Protein AF-A0A100W0Z7-F1 (afdb_monomer)

pLDDT: mean 87.12, std 12.07, range [45.41, 97.69]

Nearest PDB structures (foldseek):
  7upo-assembly1_A  TM=8.948E-01  e=4.953E+00  synthetic construct
  9jz0-assembly1_1  TM=6.464E-01  e=5.267E+00  Escherichia phage T7

Radius of gyration: 18.99 Å; Cα contacts (8 Å, |Δi|>4): 39; chains: 1; bounding box: 42×22×50 Å

Structure (mmCIF, N/CA/C/O backbone):
data_AF-A0A100W0Z7-F1
#
_entry.id   AF-A0A100W0Z7-F1
#
loop_
_atom_site.group_PDB
_atom_site.id
_atom_site.type_symbol
_atom_site.label_atom_id
_atom_site.label_alt_id
_atom_site.label_comp_id
_atom_site.label_asym_id
_atom_site.label_entity_id
_atom_site.label_seq_id
_atom_site.pdbx_PDB_ins_code
_atom_site.Cartn_x
_atom_site.Cartn_y
_atom_site.Cartn_z
_atom_site.occupancy
_atom_site.B_iso_or_equiv
_atom_site.auth_seq_id
_atom_site.auth_comp_id
_atom_site.auth_asym_id
_atom_site.auth_atom_id
_atom_site.pdbx_PDB_model_num
ATOM 1 N N . MET A 1 1 ? 24.411 4.829 -28.006 1.00 62.28 1 MET A N 1
ATOM 2 C CA . MET A 1 1 ? 22.941 4.773 -27.801 1.00 62.28 1 MET A CA 1
ATOM 3 C C . MET A 1 1 ? 22.447 3.444 -27.226 1.00 62.28 1 MET A C 1
ATOM 5 O O . MET A 1 1 ? 21.558 3.495 -26.391 1.00 62.28 1 MET A O 1
ATOM 9 N N . ALA A 1 2 ? 22.9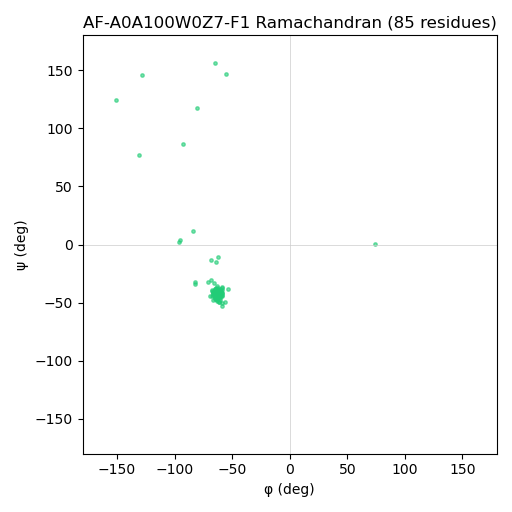97 2.280 -27.605 1.00 66.88 2 ALA A N 1
ATOM 10 C CA . ALA A 1 2 ? 22.580 0.989 -27.031 1.00 66.88 2 ALA A CA 1
ATOM 11 C C . ALA A 1 2 ? 22.797 0.898 -25.504 1.00 66.88 2 ALA A C 1
ATOM 13 O O . ALA A 1 2 ? 21.853 0.611 -24.783 1.00 66.88 2 ALA A O 1
ATOM 14 N N . ALA A 1 3 ? 23.980 1.280 -25.005 1.00 67.44 3 ALA A N 1
ATOM 15 C CA . ALA A 1 3 ? 24.295 1.244 -23.570 1.00 67.44 3 ALA A CA 1
ATOM 16 C C . ALA A 1 3 ? 23.354 2.094 -22.690 1.00 67.44 3 ALA A C 1
ATOM 18 O O . ALA A 1 3 ? 22.996 1.673 -21.596 1.00 67.44 3 ALA A O 1
ATOM 19 N N . ALA A 1 4 ? 22.910 3.260 -23.180 1.00 69.38 4 ALA A N 1
ATOM 20 C CA . ALA A 1 4 ? 21.949 4.107 -22.468 1.00 69.38 4 ALA A CA 1
ATOM 21 C C . ALA A 1 4 ? 20.574 3.429 -22.353 1.00 69.38 4 ALA A C 1
ATOM 23 O O . ALA A 1 4 ? 19.989 3.407 -21.279 1.00 69.38 4 ALA A O 1
ATOM 24 N N . ARG A 1 5 ? 20.101 2.779 -23.427 1.00 70.62 5 ARG A N 1
ATOM 25 C CA . ARG A 1 5 ? 18.841 2.018 -23.406 1.00 70.62 5 ARG A CA 1
ATOM 26 C C . ARG A 1 5 ? 18.904 0.815 -22.464 1.00 70.62 5 ARG A C 1
ATOM 28 O O . ARG A 1 5 ? 17.928 0.537 -21.777 1.00 70.62 5 ARG A O 1
ATOM 35 N N . THR A 1 6 ? 20.038 0.119 -22.409 1.00 71.56 6 THR A N 1
ATOM 36 C CA . THR A 1 6 ? 20.250 -0.999 -21.476 1.00 71.56 6 THR A CA 1
ATOM 37 C C . THR A 1 6 ? 20.296 -0.523 -20.020 1.00 71.56 6 THR A C 1
ATOM 39 O O . THR A 1 6 ? 19.728 -1.179 -19.149 1.00 71.56 6 THR A O 1
ATOM 42 N N . ALA A 1 7 ? 20.920 0.630 -19.753 1.00 70.31 7 ALA A N 1
ATOM 43 C CA . ALA A 1 7 ? 20.935 1.252 -18.429 1.00 70.31 7 ALA A CA 1
ATOM 44 C C . ALA A 1 7 ? 19.535 1.715 -17.983 1.00 70.31 7 ALA A C 1
ATOM 46 O O . ALA A 1 7 ? 19.137 1.449 -16.852 1.00 70.31 7 ALA A O 1
ATOM 47 N N . ASP A 1 8 ? 18.756 2.336 -18.873 1.00 82.00 8 ASP A N 1
ATOM 48 C CA . ASP A 1 8 ? 17.374 2.734 -18.577 1.00 82.00 8 ASP A CA 1
ATOM 49 C C . ASP A 1 8 ? 16.493 1.511 -18.275 1.00 82.00 8 ASP A C 1
ATOM 51 O O . ASP A 1 8 ? 15.672 1.523 -17.356 1.00 82.00 8 ASP A O 1
ATOM 55 N N . ALA A 1 9 ? 16.697 0.417 -19.013 1.00 78.19 9 ALA A N 1
ATOM 56 C CA . ALA A 1 9 ? 15.961 -0.821 -18.813 1.00 78.19 9 ALA A CA 1
ATOM 57 C C . ALA A 1 9 ? 16.310 -1.486 -17.465 1.00 78.19 9 ALA A C 1
ATOM 59 O O . ALA A 1 9 ? 15.409 -1.891 -16.729 1.00 78.19 9 ALA A O 1
ATOM 60 N N . SER A 1 10 ? 17.590 -1.561 -17.086 1.00 83.88 10 SER A N 1
ATOM 61 C CA . SER A 1 10 ? 17.986 -2.140 -15.792 1.00 83.88 10 SER A CA 1
ATOM 62 C C . SER A 1 10 ? 17.472 -1.316 -14.605 1.00 83.88 10 SER A C 1
ATOM 64 O O . SER A 1 10 ? 16.982 -1.887 -13.628 1.00 83.88 10 SER A O 1
ATOM 66 N N . GLN A 1 11 ? 17.475 0.016 -14.713 1.00 88.88 11 GLN A N 1
ATOM 67 C CA . GLN A 1 11 ? 16.860 0.898 -13.719 1.00 88.88 11 GLN A CA 1
ATOM 68 C C . GLN A 1 11 ? 15.345 0.685 -13.625 1.00 88.88 11 GLN A C 1
ATOM 70 O O . GLN A 1 11 ? 14.802 0.593 -12.524 1.00 88.88 11 GLN A O 1
ATOM 75 N N . ALA A 1 12 ? 14.652 0.540 -14.757 1.00 89.50 12 ALA A N 1
ATOM 76 C CA . ALA A 1 12 ? 13.222 0.249 -14.766 1.00 89.50 12 ALA A CA 1
ATOM 77 C C . ALA A 1 12 ? 12.898 -1.103 -14.105 1.00 89.50 12 ALA A C 1
ATOM 79 O O . ALA A 1 12 ? 11.900 -1.217 -13.392 1.00 89.50 12 ALA A O 1
ATOM 80 N N . ALA A 1 13 ? 13.741 -2.12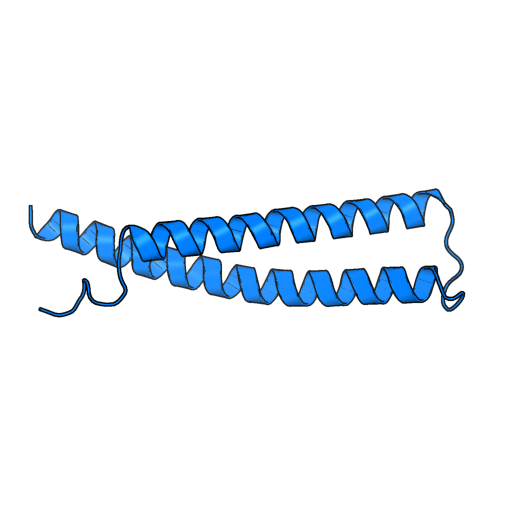3 -14.301 1.00 89.44 13 ALA A N 1
ATOM 81 C CA . ALA A 1 13 ? 13.604 -3.410 -13.620 1.00 89.44 13 ALA A CA 1
ATOM 82 C C . ALA A 1 13 ? 13.786 -3.269 -12.099 1.00 89.44 13 ALA A C 1
ATOM 84 O O . ALA A 1 13 ? 12.970 -3.788 -11.338 1.00 89.44 13 ALA A O 1
ATOM 85 N N . TYR A 1 14 ? 14.797 -2.510 -11.666 1.00 91.94 14 TYR A N 1
ATOM 86 C CA . TYR A 1 14 ? 15.041 -2.211 -10.255 1.00 91.94 14 TYR A CA 1
ATOM 87 C C . TYR A 1 14 ? 13.848 -1.500 -9.596 1.00 91.94 14 TYR A C 1
ATOM 89 O O . TYR A 1 14 ? 13.324 -1.983 -8.591 1.00 91.94 14 TYR A O 1
ATOM 97 N N . PHE A 1 15 ? 13.364 -0.400 -10.187 1.00 93.19 15 PHE A N 1
ATOM 98 C CA . PHE A 1 15 ? 12.214 0.335 -9.650 1.00 93.19 15 PHE A CA 1
ATOM 99 C C . PHE A 1 15 ? 10.937 -0.504 -9.650 1.00 93.19 15 PHE A C 1
ATOM 101 O O . PHE A 1 15 ? 10.148 -0.412 -8.713 1.00 93.19 15 PHE A O 1
ATOM 108 N N . ARG A 1 16 ? 10.739 -1.360 -10.658 1.00 94.06 16 ARG A N 1
ATOM 109 C CA . ARG A 1 16 ? 9.600 -2.283 -10.691 1.00 94.06 16 ARG A CA 1
ATOM 110 C C . ARG A 1 16 ? 9.627 -3.248 -9.507 1.00 94.06 16 ARG A C 1
ATOM 112 O O . ARG A 1 16 ? 8.583 -3.441 -8.890 1.00 94.06 16 ARG A O 1
ATOM 119 N N . SER A 1 17 ? 10.780 -3.835 -9.189 1.00 94.12 17 SER A N 1
ATOM 120 C CA . SER A 1 17 ? 10.917 -4.721 -8.026 1.00 94.12 17 SER A CA 1
ATOM 121 C C . SER A 1 17 ? 10.666 -3.968 -6.720 1.00 94.12 17 SER A C 1
ATOM 123 O O . SER A 1 17 ? 9.826 -4.392 -5.933 1.00 94.12 17 SER A O 1
ATOM 125 N N . MET A 1 18 ? 11.288 -2.797 -6.543 1.00 97.06 18 MET A N 1
ATOM 126 C CA . MET A 1 18 ? 11.082 -1.952 -5.360 1.00 97.06 18 MET A CA 1
ATOM 127 C C . MET A 1 18 ? 9.600 -1.599 -5.149 1.00 97.06 18 MET A C 1
ATOM 129 O O . MET A 1 18 ? 9.063 -1.783 -4.060 1.00 97.06 18 MET A O 1
ATOM 133 N N . LEU A 1 19 ? 8.915 -1.133 -6.196 1.00 96.94 19 LEU A N 1
ATOM 134 C CA . LEU A 1 19 ? 7.497 -0.772 -6.122 1.00 96.94 19 LEU A CA 1
ATOM 135 C C . LEU A 1 19 ? 6.594 -1.999 -5.928 1.00 96.94 19 LEU A C 1
ATOM 137 O O . LEU A 1 19 ? 5.526 -1.893 -5.325 1.00 96.94 19 LEU A O 1
ATOM 141 N N . ALA A 1 20 ? 6.987 -3.171 -6.435 1.00 95.00 20 ALA A N 1
ATOM 142 C CA . ALA A 1 20 ? 6.260 -4.412 -6.190 1.00 95.00 20 ALA A CA 1
ATOM 143 C C . ALA A 1 20 ? 6.331 -4.822 -4.712 1.00 95.00 20 ALA A C 1
ATOM 145 O O . ALA A 1 20 ? 5.298 -5.205 -4.153 1.00 95.00 20 ALA A O 1
ATOM 146 N N . ASP A 1 21 ? 7.498 -4.681 -4.083 1.00 97.19 21 ASP A N 1
ATOM 147 C CA . ASP A 1 21 ? 7.690 -4.932 -2.653 1.00 97.19 21 ASP A CA 1
ATOM 148 C C . ASP A 1 21 ? 6.896 -3.929 -1.808 1.00 97.19 21 ASP A C 1
ATOM 150 O O . ASP A 1 21 ? 6.132 -4.323 -0.921 1.00 97.19 21 ASP A O 1
ATOM 154 N N . GLU A 1 22 ? 6.981 -2.636 -2.135 1.00 97.38 22 GLU A N 1
ATOM 155 C CA . GLU A 1 22 ? 6.218 -1.584 -1.455 1.00 97.38 22 GLU A CA 1
ATOM 156 C C . GLU A 1 22 ? 4.705 -1.825 -1.566 1.00 97.38 22 GLU A C 1
ATOM 158 O O . GLU A 1 22 ? 3.967 -1.698 -0.588 1.00 97.38 22 GLU A O 1
ATOM 163 N N . ARG A 1 23 ? 4.221 -2.269 -2.732 1.00 96.44 23 ARG A N 1
ATOM 164 C CA . ARG A 1 23 ? 2.810 -2.631 -2.923 1.00 96.44 23 ARG A CA 1
ATOM 165 C C . ARG A 1 23 ? 2.368 -3.742 -1.968 1.00 96.44 23 ARG A C 1
ATOM 167 O O . ARG A 1 23 ? 1.254 -3.677 -1.448 1.00 96.44 23 ARG A O 1
ATOM 174 N N . VAL A 1 24 ? 3.204 -4.759 -1.750 1.00 96.69 24 VAL A N 1
ATOM 175 C CA . VAL A 1 24 ? 2.909 -5.858 -0.814 1.00 96.69 24 VAL A CA 1
ATOM 176 C C . VAL A 1 24 ? 2.873 -5.342 0.626 1.00 96.69 24 VAL A C 1
ATOM 178 O O . VAL A 1 24 ? 1.947 -5.671 1.373 1.00 96.69 24 VAL A O 1
ATOM 181 N N . GLN A 1 25 ? 3.827 -4.491 1.005 1.00 96.88 25 GLN A N 1
ATOM 182 C CA . GLN A 1 25 ? 3.875 -3.880 2.336 1.00 96.88 25 GLN A CA 1
ATOM 183 C C . GLN A 1 25 ? 2.638 -3.010 2.604 1.00 96.88 25 GLN A C 1
ATOM 185 O O . GLN A 1 25 ? 1.936 -3.226 3.596 1.00 96.88 25 GLN A O 1
ATOM 190 N N . LEU A 1 26 ? 2.295 -2.111 1.676 1.00 96.50 26 LEU A N 1
ATOM 191 C CA . LEU A 1 26 ? 1.116 -1.246 1.771 1.00 96.50 26 LEU A CA 1
ATOM 192 C C . LEU A 1 26 ? -0.188 -2.048 1.833 1.00 96.50 26 LEU A C 1
ATOM 194 O O . LEU A 1 26 ? -1.093 -1.687 2.584 1.00 96.50 26 LEU A O 1
ATOM 198 N N . ALA A 1 27 ? -0.302 -3.151 1.086 1.00 94.50 27 ALA A N 1
ATOM 199 C CA . ALA A 1 27 ? -1.476 -4.020 1.153 1.00 94.50 27 ALA A CA 1
ATOM 200 C C . ALA A 1 27 ? -1.655 -4.632 2.555 1.00 94.50 27 ALA A C 1
ATOM 202 O O . ALA A 1 27 ? -2.768 -4.650 3.087 1.00 94.50 27 ALA A O 1
ATOM 203 N N . SER A 1 28 ? -0.559 -5.078 3.176 1.00 96.56 28 SER A N 1
ATOM 204 C CA . SER A 1 28 ? -0.558 -5.599 4.548 1.00 96.56 28 SER A CA 1
ATOM 205 C C . SER A 1 28 ? -0.916 -4.518 5.576 1.00 96.56 28 SER A C 1
ATOM 207 O O . SER A 1 28 ? -1.749 -4.730 6.461 1.00 96.56 28 SER A O 1
ATOM 209 N N . GLU A 1 29 ? -0.340 -3.322 5.456 1.00 96.25 29 GLU A N 1
ATOM 210 C CA . GLU A 1 29 ? -0.654 -2.180 6.323 1.00 96.25 29 GLU A CA 1
ATOM 211 C C . GLU A 1 29 ? -2.109 -1.738 6.204 1.00 96.25 29 GLU A C 1
ATOM 213 O O . GLU A 1 29 ? -2.780 -1.534 7.218 1.00 96.25 29 GLU A O 1
ATOM 218 N N . LEU A 1 30 ? -2.629 -1.669 4.981 1.00 95.31 30 LEU A N 1
ATOM 219 C CA . LEU A 1 30 ? -4.012 -1.303 4.728 1.00 95.31 30 LEU A CA 1
ATOM 220 C C . LEU A 1 30 ? -4.982 -2.341 5.303 1.00 95.31 30 LEU A C 1
ATOM 222 O O . LEU A 1 30 ? -5.983 -1.967 5.915 1.00 95.31 30 LEU A O 1
ATOM 226 N N . ALA A 1 31 ? -4.679 -3.636 5.168 1.00 95.06 31 ALA A N 1
ATOM 227 C CA . ALA A 1 31 ? -5.470 -4.701 5.779 1.00 95.06 31 ALA A CA 1
ATOM 228 C C . ALA A 1 31 ? -5.507 -4.571 7.312 1.00 95.06 31 ALA A C 1
ATOM 230 O O . ALA A 1 31 ? -6.585 -4.617 7.910 1.00 95.06 31 ALA A O 1
ATOM 231 N N . ARG A 1 32 ? -4.353 -4.322 7.949 1.00 95.00 32 ARG A N 1
ATOM 232 C CA . ARG A 1 32 ? -4.263 -4.089 9.402 1.00 95.00 32 ARG A CA 1
ATOM 233 C C . ARG A 1 32 ? -5.039 -2.846 9.838 1.00 95.00 32 ARG A C 1
ATOM 235 O O . ARG A 1 32 ? -5.791 -2.907 10.810 1.00 95.00 32 ARG A O 1
ATOM 242 N N . SER A 1 33 ? -4.904 -1.741 9.106 1.00 93.62 33 SER A N 1
ATOM 243 C CA . SER A 1 33 ? -5.607 -0.485 9.388 1.00 93.62 33 SER A CA 1
ATOM 244 C C . SER A 1 33 ? -7.1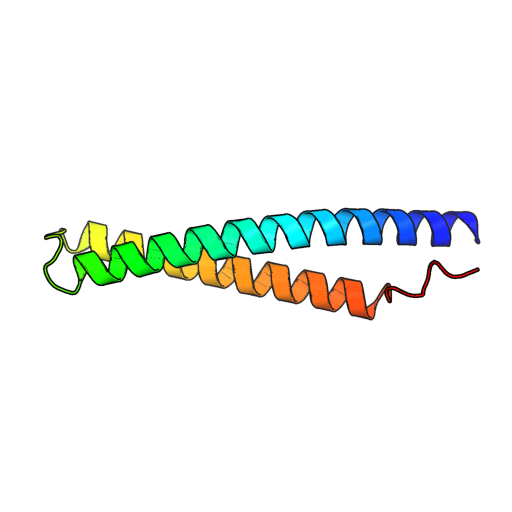28 -0.642 9.266 1.00 93.62 33 SER A C 1
ATOM 246 O O . SER A 1 33 ? -7.878 -0.248 10.162 1.00 93.62 33 SER A O 1
ATOM 248 N N . ARG A 1 34 ? -7.605 -1.328 8.219 1.00 92.69 34 ARG A N 1
ATOM 249 C CA . ARG A 1 34 ? -9.032 -1.644 8.035 1.00 92.69 34 ARG A CA 1
ATOM 250 C C . ARG A 1 34 ? -9.576 -2.543 9.140 1.00 92.69 34 ARG A C 1
ATOM 252 O O . ARG A 1 34 ? -10.648 -2.259 9.671 1.00 92.69 34 ARG A O 1
ATOM 259 N N . ALA A 1 35 ? -8.833 -3.577 9.535 1.00 91.94 35 ALA A N 1
ATOM 260 C CA . ALA A 1 35 ? -9.215 -4.438 10.653 1.00 91.94 35 ALA A CA 1
ATOM 261 C C . ALA A 1 35 ? -9.293 -3.655 11.977 1.00 91.94 35 ALA A C 1
ATOM 263 O O . ALA A 1 35 ? -10.218 -3.854 12.767 1.00 91.94 35 ALA A O 1
ATOM 264 N N . HIS A 1 36 ? -8.361 -2.724 12.207 1.00 90.06 36 HIS A N 1
ATOM 265 C CA . HIS A 1 36 ? -8.392 -1.842 13.370 1.00 90.06 36 HIS A CA 1
ATOM 266 C C . HIS A 1 36 ? -9.629 -0.934 13.368 1.00 90.06 36 HIS A C 1
ATOM 268 O O . HIS A 1 36 ? -10.352 -0.896 14.364 1.00 90.06 36 HIS A O 1
ATOM 274 N N . LEU A 1 37 ? -9.919 -0.265 12.249 1.00 90.19 37 LEU A N 1
ATOM 275 C CA . LEU A 1 37 ? -11.114 0.572 12.104 1.00 90.19 37 LEU A CA 1
ATOM 276 C C . LEU A 1 37 ? -12.403 -0.224 12.318 1.00 90.19 37 LEU A C 1
ATOM 278 O O . LEU A 1 37 ? -13.289 0.239 13.038 1.00 90.19 37 LEU A O 1
ATOM 282 N N . HIS A 1 38 ? -12.485 -1.432 11.756 1.00 89.56 38 HIS A N 1
ATOM 283 C CA . HIS A 1 38 ? -13.619 -2.326 11.956 1.00 89.56 38 HIS A CA 1
ATOM 284 C C . HIS A 1 38 ? -13.813 -2.651 13.443 1.00 89.56 38 HIS A C 1
ATOM 286 O O . HIS A 1 38 ? -14.901 -2.433 13.974 1.00 89.56 38 HIS A O 1
ATOM 292 N N . ALA A 1 39 ? -12.750 -3.067 14.142 1.00 87.81 39 ALA A N 1
ATOM 293 C CA . ALA A 1 39 ? -12.798 -3.368 15.574 1.00 87.81 39 ALA A CA 1
ATOM 294 C C . ALA A 1 39 ? -13.247 -2.164 16.420 1.00 87.81 39 ALA A C 1
ATOM 296 O O . ALA A 1 39 ? -14.024 -2.330 17.356 1.00 87.81 39 ALA A O 1
ATOM 297 N N . CYS A 1 40 ? -12.794 -0.957 16.076 1.00 83.69 40 CYS A N 1
ATOM 298 C CA . CYS A 1 40 ? -13.195 0.271 16.761 1.00 83.69 40 CYS A CA 1
ATOM 299 C C . CYS A 1 40 ? -14.657 0.663 16.470 1.00 83.69 40 CYS A C 1
ATOM 301 O O . CYS A 1 40 ? -15.316 1.250 17.321 1.00 83.69 40 CYS A O 1
ATOM 303 N N . SER A 1 41 ? -15.175 0.359 15.275 1.00 81.88 41 SER A N 1
ATOM 304 C CA . SER A 1 41 ? -16.557 0.683 14.884 1.00 81.88 41 SER A CA 1
ATOM 305 C C . SER A 1 41 ? -17.597 -0.328 15.376 1.00 81.88 41 SER A C 1
ATOM 307 O O . SER A 1 41 ? -18.703 0.065 15.729 1.00 81.88 41 SER A O 1
ATOM 309 N N . ALA A 1 42 ? -17.237 -1.612 15.454 1.00 83.56 42 ALA A N 1
ATOM 310 C CA . ALA A 1 42 ? -18.125 -2.700 15.863 1.00 83.56 42 ALA A CA 1
ATOM 311 C C . ALA A 1 42 ? -18.226 -2.863 17.394 1.00 83.56 42 ALA A C 1
ATOM 313 O O . ALA A 1 42 ? -18.691 -3.889 17.879 1.00 83.56 42 ALA A O 1
ATOM 314 N N . GLY A 1 43 ? -17.727 -1.894 18.172 1.00 69.81 43 GLY A N 1
ATOM 315 C CA . GLY A 1 43 ? -17.699 -1.964 19.638 1.00 69.81 43 GLY A CA 1
ATOM 316 C C . GLY A 1 43 ? -16.650 -2.921 20.218 1.00 69.81 43 GLY A C 1
ATOM 317 O O . GLY A 1 43 ? -16.516 -3.006 21.434 1.00 69.81 43 GLY A O 1
ATOM 318 N N . GLY A 1 44 ? -15.851 -3.591 19.379 1.00 67.38 44 GLY A N 1
ATOM 319 C CA . GLY A 1 44 ? -14.753 -4.467 19.808 1.00 67.38 44 GLY A CA 1
ATOM 320 C C . GLY A 1 44 ? -13.573 -3.724 20.451 1.00 67.38 44 GLY A C 1
ATOM 321 O O . GLY A 1 44 ? -12.716 -4.348 21.070 1.00 67.38 44 GLY A O 1
ATOM 322 N N . ARG A 1 45 ? -13.518 -2.393 20.314 1.00 71.50 45 ARG A N 1
ATOM 323 C CA . ARG A 1 45 ? -12.625 -1.482 21.042 1.00 71.50 45 ARG A CA 1
ATOM 324 C C . ARG A 1 45 ? -13.286 -0.114 21.190 1.00 71.50 45 ARG A C 1
ATOM 326 O O . ARG A 1 45 ? -13.615 0.519 20.192 1.00 71.50 45 ARG A O 1
ATOM 333 N N . VAL A 1 46 ? -13.420 0.373 22.422 1.00 72.1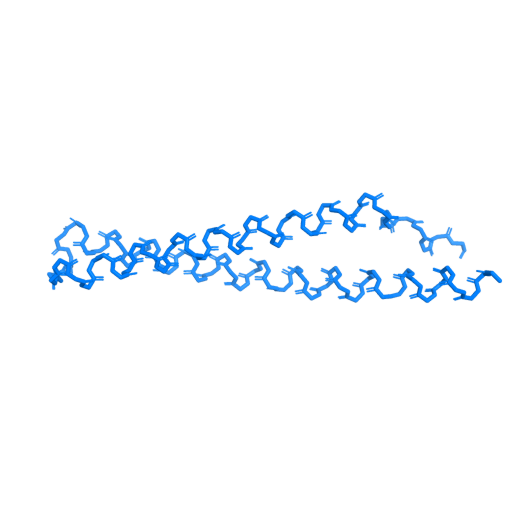2 46 VAL A N 1
ATOM 334 C CA . VAL A 1 46 ? -13.867 1.749 22.681 1.00 72.12 46 VAL A CA 1
ATOM 335 C C . VAL A 1 46 ? -12.675 2.688 22.512 1.00 72.12 46 VAL A C 1
ATOM 337 O O . VAL A 1 46 ? -11.689 2.588 23.238 1.00 72.12 46 VAL A O 1
ATOM 340 N N . VAL A 1 47 ? -12.755 3.601 21.545 1.00 80.62 47 VAL A N 1
ATOM 341 C CA . VAL A 1 47 ? -11.736 4.633 21.302 1.00 80.62 47 VAL A CA 1
ATOM 342 C C . VAL A 1 47 ? -12.389 6.009 21.246 1.00 80.62 47 VAL A C 1
ATOM 344 O O . VAL A 1 47 ? -13.509 6.162 20.763 1.00 80.62 47 VAL A O 1
ATOM 347 N N . GLY A 1 48 ? -11.684 7.035 21.726 1.00 88.69 48 GLY A N 1
ATOM 348 C CA . GLY A 1 48 ? -12.168 8.413 21.636 1.00 88.69 48 GLY A CA 1
ATOM 349 C C . GLY A 1 48 ? -12.265 8.906 20.186 1.00 88.69 48 GLY A C 1
ATOM 350 O O . GLY A 1 48 ? -11.527 8.455 19.308 1.00 88.69 48 GLY A O 1
ATOM 351 N N . LEU A 1 49 ? -13.124 9.902 19.939 1.00 88.19 49 LEU A N 1
ATOM 352 C CA . LEU A 1 49 ? -13.366 10.467 18.600 1.00 88.19 49 LEU A CA 1
ATOM 353 C C . LEU A 1 49 ? -12.082 10.929 17.890 1.00 88.19 49 LEU A C 1
ATOM 355 O O . LEU A 1 49 ? -11.931 10.712 16.690 1.00 88.19 49 LEU A O 1
ATOM 359 N N . ARG A 1 50 ? -11.125 11.513 18.628 1.00 90.19 50 ARG A N 1
ATOM 360 C CA . ARG A 1 50 ? -9.822 11.932 18.078 1.00 90.19 50 ARG A CA 1
ATOM 361 C C . ARG A 1 50 ? -8.988 10.748 17.584 1.00 90.19 50 ARG A C 1
ATOM 363 O O . ARG A 1 50 ? -8.410 10.824 16.504 1.00 90.19 50 ARG A O 1
ATOM 370 N N . ALA A 1 51 ? -8.952 9.654 18.344 1.00 88.69 51 ALA A N 1
ATOM 371 C CA . ALA A 1 51 ? -8.230 8.444 17.956 1.00 8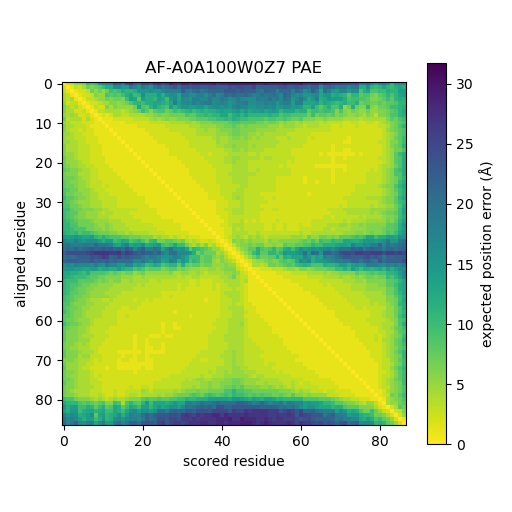8.69 51 ALA A CA 1
ATOM 372 C C . ALA A 1 51 ? -8.874 7.784 16.726 1.00 88.69 51 ALA A C 1
ATOM 374 O O . ALA A 1 51 ? -8.170 7.404 15.795 1.00 88.69 51 ALA A O 1
ATOM 375 N N . MET A 1 52 ? -10.211 7.747 16.666 1.00 90.75 52 MET A N 1
ATOM 376 C CA . MET A 1 52 ? -10.945 7.277 15.486 1.00 90.75 52 MET A CA 1
ATOM 377 C C . MET A 1 52 ? -10.661 8.142 14.247 1.00 90.75 52 MET A C 1
ATOM 379 O O . MET A 1 52 ? -10.429 7.615 13.160 1.00 90.75 52 MET A O 1
ATOM 383 N N . ALA A 1 53 ? -10.660 9.471 14.393 1.00 91.25 53 ALA A N 1
ATOM 384 C CA . ALA A 1 53 ? -10.358 10.387 13.294 1.00 91.25 53 ALA A CA 1
ATOM 385 C C . ALA A 1 53 ? -8.933 10.183 12.758 1.00 91.25 53 ALA A C 1
ATOM 387 O O . ALA A 1 53 ? -8.742 10.119 11.544 1.00 91.25 53 ALA A O 1
ATOM 388 N N . ARG A 1 54 ? -7.957 10.007 13.656 1.00 91.44 54 ARG A N 1
ATOM 389 C CA . ARG A 1 54 ? -6.569 9.702 13.295 1.00 91.44 54 ARG A CA 1
ATOM 390 C C . ARG A 1 54 ? -6.452 8.376 12.543 1.00 91.44 54 ARG A C 1
ATOM 392 O O . ARG A 1 54 ? -5.894 8.363 11.454 1.00 91.44 54 ARG A O 1
ATOM 399 N N . ALA A 1 55 ? -7.053 7.302 13.054 1.00 91.31 55 ALA A N 1
ATOM 400 C CA . ALA A 1 55 ? -7.031 5.997 12.389 1.00 91.31 55 ALA A CA 1
ATOM 401 C C . ALA A 1 55 ? -7.644 6.050 10.975 1.00 91.31 55 ALA A C 1
ATOM 403 O O . ALA A 1 55 ? -7.143 5.426 10.041 1.00 91.31 55 ALA A O 1
ATOM 404 N N . ARG A 1 56 ? -8.713 6.836 10.782 1.00 93.25 56 ARG A N 1
ATOM 405 C CA . ARG A 1 56 ? -9.312 7.059 9.454 1.00 93.25 56 ARG A CA 1
ATOM 406 C C . ARG A 1 56 ? -8.393 7.851 8.526 1.00 93.25 56 ARG A C 1
ATOM 408 O O . ARG A 1 56 ? -8.353 7.554 7.335 1.00 93.25 56 ARG A O 1
ATOM 415 N N . ALA A 1 57 ? -7.696 8.861 9.043 1.00 9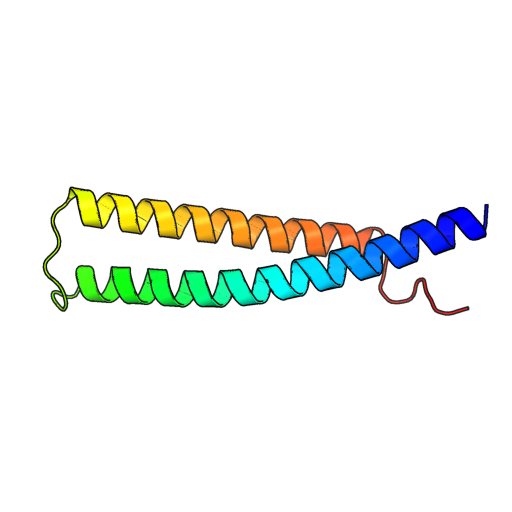4.44 57 ALA A N 1
ATOM 416 C CA . ALA A 1 57 ? -6.734 9.636 8.266 1.00 94.44 57 ALA A CA 1
ATOM 417 C C . ALA A 1 57 ? -5.561 8.757 7.807 1.00 94.44 57 ALA A C 1
ATOM 419 O O . ALA A 1 57 ? -5.255 8.740 6.618 1.00 94.44 57 ALA A O 1
ATOM 420 N N . GLU A 1 58 ? -4.999 7.953 8.712 1.00 94.12 58 GLU A N 1
ATOM 421 C CA . GLU A 1 58 ? -3.930 6.994 8.409 1.00 94.12 58 GLU A CA 1
ATOM 422 C C . GLU A 1 58 ? -4.378 5.972 7.347 1.00 94.12 58 GLU A C 1
ATOM 424 O O . GLU A 1 58 ? -3.665 5.731 6.376 1.00 94.12 58 GLU A O 1
ATOM 429 N N . ALA A 1 59 ? -5.596 5.426 7.452 1.00 94.62 59 ALA A N 1
ATOM 430 C CA . ALA A 1 59 ? -6.137 4.526 6.429 1.00 94.62 59 ALA A CA 1
ATOM 431 C C . ALA A 1 59 ? -6.245 5.197 5.049 1.00 94.62 59 ALA A C 1
ATOM 433 O O . ALA A 1 59 ? -5.855 4.608 4.043 1.00 94.62 59 ALA A O 1
ATOM 434 N N . ARG A 1 60 ? -6.743 6.439 4.989 1.00 96.25 60 ARG A N 1
ATOM 435 C CA . ARG A 1 60 ? -6.857 7.199 3.731 1.00 96.25 60 ARG A CA 1
ATOM 436 C C . ARG A 1 60 ? -5.496 7.499 3.113 1.00 96.25 60 ARG A C 1
ATOM 438 O O . ARG A 1 60 ? -5.367 7.472 1.891 1.00 96.25 60 ARG A O 1
ATOM 445 N N . GLU A 1 61 ? -4.499 7.782 3.942 1.00 96.94 61 GLU A N 1
ATOM 446 C CA . GLU A 1 61 ? -3.126 7.996 3.499 1.00 96.94 61 GLU A CA 1
ATOM 447 C C . GLU A 1 61 ? -2.533 6.717 2.898 1.00 96.94 61 GLU A C 1
ATOM 449 O O . GLU A 1 61 ? -2.002 6.757 1.788 1.00 96.94 61 GLU A O 1
ATOM 454 N N . LEU A 1 62 ? -2.705 5.569 3.563 1.00 96.44 62 LEU A N 1
ATOM 455 C CA . LEU A 1 62 ? -2.282 4.269 3.031 1.00 96.44 62 LEU A CA 1
ATOM 456 C C . LEU A 1 62 ? -2.974 3.942 1.701 1.00 96.44 62 LEU A C 1
ATOM 458 O O . LEU A 1 62 ? -2.332 3.463 0.767 1.00 96.44 62 LEU A O 1
ATOM 462 N N . GLU A 1 63 ? -4.267 4.245 1.570 1.00 96.44 63 GLU A N 1
ATOM 463 C CA . GLU A 1 63 ? -4.994 4.077 0.306 1.00 96.44 63 GLU A CA 1
ATOM 464 C C . GLU A 1 63 ? -4.462 4.988 -0.802 1.00 96.44 63 GLU A C 1
ATOM 466 O O . GLU A 1 63 ? -4.350 4.558 -1.951 1.00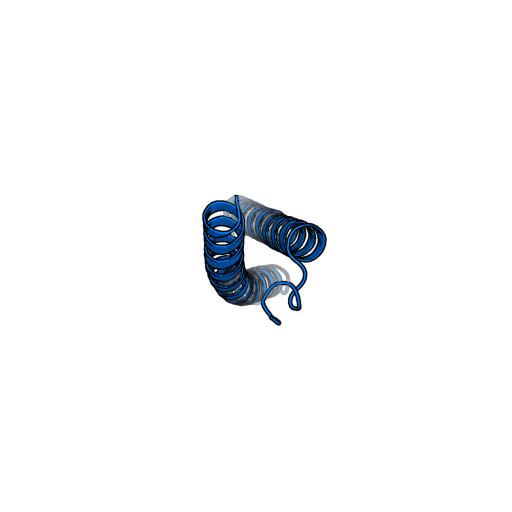 96.44 63 GLU A O 1
ATOM 471 N N . ALA A 1 64 ? -4.129 6.241 -0.482 1.00 97.56 64 ALA A N 1
ATOM 472 C CA . ALA A 1 64 ? -3.546 7.169 -1.443 1.00 97.56 64 ALA A CA 1
ATOM 473 C C . ALA A 1 64 ? -2.169 6.689 -1.921 1.00 97.56 64 ALA A C 1
ATOM 475 O O . ALA A 1 64 ? -1.940 6.629 -3.128 1.00 97.56 64 ALA A O 1
ATOM 476 N N . ARG A 1 65 ? -1.298 6.265 -0.996 1.00 97.50 65 ARG A N 1
ATOM 477 C CA . ARG A 1 65 ? 0.017 5.690 -1.321 1.00 97.50 65 ARG A CA 1
ATOM 478 C C . ARG A 1 65 ? -0.111 4.419 -2.159 1.00 97.50 65 ARG A C 1
ATOM 480 O O . ARG A 1 65 ? 0.584 4.271 -3.157 1.00 97.50 65 ARG A O 1
ATOM 487 N N . SER A 1 66 ? -1.052 3.535 -1.822 1.00 97.06 66 SER A N 1
ATOM 488 C CA . SER A 1 66 ? -1.297 2.309 -2.591 1.00 97.06 66 SER A CA 1
ATOM 489 C C . SER A 1 66 ? -1.716 2.607 -4.035 1.00 97.06 66 SER A C 1
ATOM 491 O O . SER A 1 66 ? -1.175 2.006 -4.966 1.00 97.06 66 SER A O 1
ATOM 493 N N . ARG A 1 67 ? -2.626 3.572 -4.239 1.00 97.12 67 ARG A N 1
ATOM 494 C CA . ARG A 1 67 ? -3.020 4.031 -5.583 1.00 97.12 67 ARG A CA 1
ATOM 495 C C . ARG A 1 67 ? -1.844 4.632 -6.348 1.00 97.12 67 ARG A C 1
ATOM 497 O O . ARG A 1 67 ? -1.717 4.394 -7.546 1.00 97.12 67 ARG A O 1
ATOM 504 N N . GLU A 1 68 ? -0.985 5.382 -5.668 1.00 97.69 68 GLU A N 1
ATOM 505 C CA . GLU A 1 68 ? 0.188 5.993 -6.286 1.00 97.69 68 GLU A CA 1
ATOM 506 C C . GLU A 1 68 ? 1.206 4.946 -6.749 1.00 97.69 68 GLU A C 1
ATOM 508 O O . GLU A 1 68 ? 1.609 4.959 -7.909 1.00 97.69 68 GLU A O 1
ATOM 513 N N . VAL A 1 69 ? 1.543 3.969 -5.906 1.00 97.69 69 VAL A N 1
ATOM 514 C CA . VAL A 1 69 ? 2.441 2.863 -6.283 1.00 97.69 69 VAL A CA 1
ATOM 515 C C . VAL A 1 69 ? 1.886 2.079 -7.475 1.00 97.69 69 VAL A C 1
ATOM 517 O O . VAL A 1 69 ? 2.620 1.757 -8.410 1.00 97.69 69 VAL A O 1
ATOM 520 N N . GLN A 1 70 ? 0.577 1.812 -7.498 1.00 96.44 70 GLN A N 1
ATOM 521 C CA . GLN A 1 70 ? -0.073 1.167 -8.644 1.00 96.44 70 GLN A CA 1
ATOM 522 C C . GLN A 1 70 ? 0.033 2.010 -9.922 1.00 96.44 70 GLN A C 1
ATOM 524 O O . GLN A 1 70 ? 0.309 1.466 -10.992 1.00 96.44 70 GLN A O 1
ATOM 529 N N . ARG A 1 71 ? -0.144 3.332 -9.815 1.00 97.62 71 ARG A N 1
ATOM 530 C CA . ARG A 1 71 ? 0.008 4.272 -10.932 1.00 97.62 71 ARG A CA 1
ATOM 531 C C . ARG A 1 71 ? 1.442 4.278 -11.467 1.00 97.62 71 ARG A C 1
ATOM 533 O O . ARG A 1 71 ? 1.627 4.219 -12.681 1.00 97.62 71 ARG A O 1
ATOM 540 N N . LEU A 1 72 ? 2.443 4.310 -10.587 1.00 96.44 72 LEU A N 1
ATOM 541 C CA . LEU A 1 72 ? 3.862 4.282 -10.960 1.00 96.44 72 LEU A CA 1
ATOM 542 C C . LEU A 1 72 ? 4.246 2.963 -11.640 1.00 96.44 72 LEU A C 1
ATOM 544 O O . LEU A 1 72 ? 4.904 2.980 -12.679 1.00 96.44 72 LEU A O 1
ATOM 548 N N . LEU A 1 73 ? 3.778 1.826 -11.116 1.00 94.69 73 LEU A N 1
ATOM 549 C CA . LEU A 1 73 ? 3.967 0.519 -11.752 1.00 94.69 73 LEU A CA 1
ATOM 550 C C . LEU A 1 73 ? 3.357 0.475 -13.157 1.00 94.69 73 LEU A C 1
ATOM 552 O O . LEU A 1 73 ? 4.014 0.015 -14.087 1.00 94.69 73 LEU A O 1
ATOM 556 N N . ALA A 1 74 ? 2.140 0.995 -13.334 1.00 93.62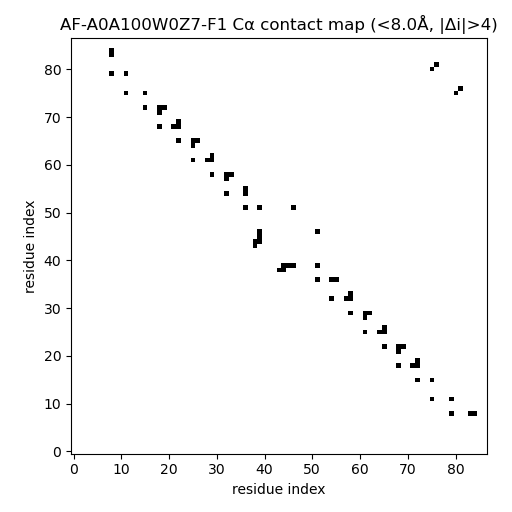 74 ALA A N 1
ATOM 557 C CA . ALA A 1 74 ? 1.491 1.048 -14.643 1.00 93.62 74 ALA A CA 1
ATOM 558 C C . ALA A 1 74 ? 2.265 1.929 -15.639 1.00 93.62 74 ALA A C 1
ATOM 560 O O . ALA A 1 74 ? 2.432 1.551 -16.797 1.00 93.62 74 ALA A O 1
ATOM 561 N N . GLN A 1 75 ? 2.791 3.075 -15.192 1.00 93.88 75 GLN A N 1
ATOM 562 C CA . GLN A 1 75 ? 3.624 3.950 -16.026 1.00 93.88 75 GLN A CA 1
ATOM 563 C C . GLN A 1 75 ? 4.950 3.289 -16.415 1.00 93.88 75 GLN A C 1
ATOM 565 O O . GLN A 1 75 ? 5.380 3.404 -17.565 1.00 93.88 75 GLN A O 1
ATOM 570 N N . LEU A 1 76 ? 5.582 2.568 -15.485 1.00 91.88 76 LEU A N 1
ATOM 571 C CA . LEU A 1 76 ? 6.785 1.788 -15.769 1.00 91.88 76 LEU A CA 1
ATOM 572 C C . LEU A 1 76 ? 6.505 0.661 -16.763 1.00 91.88 76 LEU A C 1
ATOM 574 O O . LEU A 1 76 ? 7.278 0.480 -17.698 1.00 91.88 76 LEU A O 1
ATOM 578 N N . ASP A 1 77 ? 5.403 -0.070 -16.598 1.00 91.25 77 ASP A N 1
ATOM 579 C CA . ASP A 1 77 ? 5.008 -1.145 -17.511 1.00 91.25 77 ASP A CA 1
ATOM 580 C C . ASP A 1 77 ? 4.646 -0.612 -18.910 1.00 91.25 77 ASP A C 1
ATOM 582 O O . ASP A 1 77 ? 4.958 -1.269 -19.903 1.00 91.25 77 ASP A O 1
ATOM 586 N N . GLN A 1 78 ? 4.077 0.595 -19.007 1.00 90.50 78 GLN A N 1
ATOM 587 C CA . GLN A 1 78 ? 3.817 1.266 -20.283 1.00 90.50 78 GLN A CA 1
ATOM 588 C C . GLN A 1 78 ? 5.111 1.709 -20.985 1.00 90.50 78 GLN A C 1
ATOM 590 O O . GLN A 1 78 ? 5.237 1.545 -22.197 1.00 90.50 78 GLN A O 1
ATOM 595 N N . ARG A 1 79 ? 6.061 2.303 -20.249 1.00 89.69 79 ARG A N 1
ATOM 596 C CA . ARG A 1 79 ? 7.288 2.873 -20.835 1.00 89.69 79 ARG A CA 1
ATOM 597 C C . ARG A 1 79 ? 8.382 1.836 -21.081 1.00 89.69 79 ARG A C 1
ATOM 599 O O . ARG A 1 79 ? 9.142 1.976 -22.032 1.00 89.69 79 ARG A O 1
ATOM 606 N N . PHE A 1 80 ? 8.449 0.808 -20.242 1.00 87.44 80 PHE A N 1
ATOM 607 C CA . PHE A 1 80 ? 9.442 -0.262 -20.301 1.00 87.44 80 PHE A CA 1
ATOM 608 C C . PHE A 1 80 ? 8.744 -1.625 -20.222 1.00 87.44 80 PHE A C 1
ATOM 610 O O . PHE A 1 80 ? 8.751 -2.260 -19.159 1.00 87.44 80 PHE A O 1
ATOM 617 N N . PRO A 1 81 ? 8.124 -2.092 -21.322 1.00 84.12 81 PRO A N 1
ATOM 618 C CA . PRO A 1 81 ? 7.445 -3.380 -21.360 1.00 84.12 81 PRO A CA 1
ATOM 619 C C . PRO A 1 81 ? 8.373 -4.521 -20.935 1.00 84.12 81 PRO A C 1
ATOM 621 O O . PRO A 1 81 ? 9.566 -4.517 -21.233 1.00 84.12 81 PRO A O 1
ATOM 624 N N . ARG A 1 82 ? 7.821 -5.547 -20.280 1.00 72.88 82 ARG A N 1
ATOM 625 C CA . ARG A 1 82 ? 8.600 -6.668 -19.715 1.00 72.88 82 ARG A CA 1
ATOM 626 C C . ARG A 1 82 ? 9.376 -7.501 -20.755 1.00 72.88 82 ARG A C 1
ATOM 628 O O . ARG A 1 82 ? 10.226 -8.287 -20.363 1.00 72.88 82 ARG A O 1
ATOM 635 N N . GLY A 1 83 ? 9.124 -7.298 -22.052 1.00 68.12 83 GLY A N 1
ATOM 636 C CA . GLY A 1 83 ? 9.844 -7.920 -23.171 1.00 68.12 83 GLY A CA 1
ATOM 637 C C . GLY A 1 83 ? 10.969 -7.077 -23.782 1.00 68.12 83 GLY A C 1
ATOM 638 O O . GLY A 1 83 ? 11.597 -7.528 -24.728 1.00 68.12 83 GLY A O 1
ATOM 639 N N . TRP A 1 84 ? 11.256 -5.878 -23.259 1.00 60.25 84 TRP A N 1
ATOM 640 C CA . TRP A 1 84 ? 12.342 -5.019 -23.764 1.00 60.25 84 TRP A CA 1
ATOM 641 C C . TRP A 1 84 ? 13.745 -5.641 -23.593 1.00 60.25 84 TRP A C 1
ATOM 643 O O . TRP A 1 84 ? 14.710 -5.181 -24.190 1.00 60.25 84 TRP A O 1
ATOM 653 N N . PHE A 1 85 ? 13.867 -6.684 -22.768 1.00 57.03 85 PHE A N 1
ATOM 654 C CA . PHE A 1 85 ? 15.121 -7.382 -22.465 1.00 57.03 85 PHE A CA 1
ATOM 655 C C . PHE A 1 85 ? 15.364 -8.629 -23.331 1.00 57.03 85 PHE A C 1
ATOM 657 O O . PHE A 1 85 ? 16.314 -9.356 -23.061 1.00 57.03 85 PHE A O 1
ATOM 664 N N . ALA A 1 86 ? 14.495 -8.914 -24.306 1.00 47.78 86 ALA A N 1
ATOM 665 C CA . ALA A 1 86 ? 14.674 -10.021 -25.239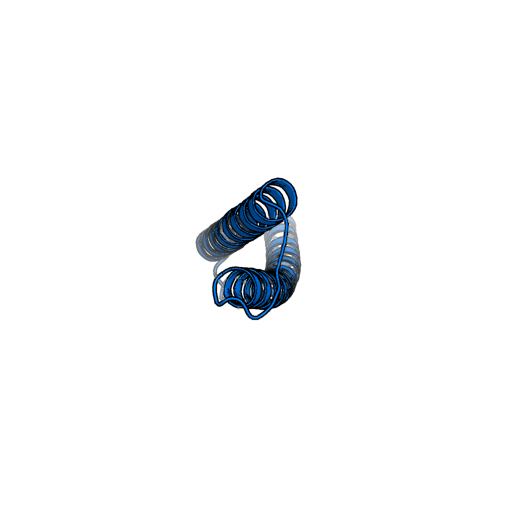 1.00 47.78 86 ALA A CA 1
ATOM 666 C C . ALA A 1 86 ? 15.403 -9.527 -26.499 1.00 47.78 86 ALA A C 1
ATOM 668 O O . ALA A 1 86 ? 14.755 -9.143 -27.468 1.00 47.78 86 ALA A O 1
ATOM 669 N N . ASP A 1 87 ? 16.734 -9.530 -26.439 1.00 45.41 87 ASP A N 1
ATOM 670 C CA . ASP A 1 87 ? 17.644 -9.659 -27.587 1.00 45.41 87 ASP A CA 1
ATOM 671 C C . ASP A 1 87 ? 18.630 -10.792 -27.269 1.00 45.41 87 ASP A C 1
ATOM 673 O O . ASP A 1 87 ? 19.181 -10.788 -26.139 1.00 45.41 87 ASP A O 1
#

Secondary structure (DSSP, 8-state):
-HHHHHHHHHHHHHHHHHHHHHHHHHHHHHHHHHHHHHHHHTTSS---HHHHHHHHHHHHHHHHHHHHHHHHHHHHHHHS-TTTT--

Organism: NCBI:txid146020

Mean predicted aligned error: 6.24 Å

Sequence (87 aa):
MAAARTADASQAAYFRSMLADERVQLASELARSRAHLHACSAGGRVVGLRAMARARAEARELEARSREVQRLLAQLDQRFPRGWFAD

Foldseek 3Di:
DVVVLVVVLVVLVVLLVVLVVVLVVLVVVLVVLVVVLVCCVVVVDPDDPVVNVVSVVVNVVSVVVNVVSVVVNVVSCVVHPPCNPPD

Solvent-accessible surface area (backbone atoms only — not comparable to full-atom values): 4903 Å² total; per-residue (Å²): 113,68,69,58,54,53,50,53,50,54,50,51,52,52,52,48,52,54,45,52,51,50,49,53,52,44,52,53,51,43,52,53,44,50,52,50,53,48,35,47,70,74,66,74,35,90,69,56,71,69,59,51,53,49,55,52,49,54,42,53,49,46,52,50,52,47,53,47,47,53,51,52,49,51,52,45,47,70,76,55,43,93,66,78,78,74,123